Protein AF-A0A936VWJ7-F1 (afdb_monomer)

Structure (mmCIF, N/CA/C/O backbone):
data_AF-A0A936VWJ7-F1
#
_entry.id   AF-A0A936VWJ7-F1
#
loop_
_atom_site.group_PDB
_atom_site.id
_atom_site.type_symbol
_atom_site.label_atom_id
_atom_site.label_alt_id
_atom_site.label_comp_id
_atom_site.label_asym_id
_atom_site.label_entity_id
_atom_site.label_seq_id
_atom_site.pdbx_PDB_ins_code
_atom_site.Cartn_x
_atom_site.Cartn_y
_atom_site.Cartn_z
_atom_site.occupancy
_atom_site.B_iso_or_equiv
_atom_site.auth_seq_id
_atom_site.auth_comp_id
_atom_site.auth_asym_id
_atom_site.auth_atom_id
_atom_site.pdbx_PDB_model_num
ATOM 1 N N . MET A 1 1 ? -0.910 -4.112 3.734 1.00 68.06 1 MET A N 1
ATOM 2 C CA . MET A 1 1 ? -1.668 -2.960 4.287 1.00 68.06 1 MET A CA 1
ATOM 3 C C . MET A 1 1 ? -2.187 -3.140 5.711 1.00 68.06 1 MET A C 1
ATOM 5 O O . MET A 1 1 ? -1.781 -2.352 6.553 1.00 68.06 1 MET A O 1
ATOM 9 N N . SER A 1 2 ? -3.019 -4.139 6.039 1.00 77.62 2 SER A N 1
ATOM 10 C CA . SER A 1 2 ? -3.581 -4.283 7.405 1.00 77.62 2 SER A CA 1
ATOM 11 C C . SER A 1 2 ? -2.512 -4.436 8.495 1.00 77.62 2 SER A C 1
ATOM 13 O O . SER A 1 2 ? -2.632 -3.864 9.574 1.00 77.62 2 SER A O 1
ATOM 15 N N . PHE A 1 3 ? -1.421 -5.137 8.173 1.00 81.50 3 PHE A N 1
ATOM 16 C CA . PHE A 1 3 ? -0.246 -5.297 9.039 1.00 81.50 3 PHE A CA 1
ATOM 17 C C . PHE A 1 3 ? 0.777 -4.155 8.924 1.00 81.50 3 PHE A C 1
ATOM 19 O O . PHE A 1 3 ? 1.864 -4.245 9.478 1.00 81.50 3 PHE A O 1
ATOM 26 N N . GLY A 1 4 ? 0.460 -3.084 8.192 1.00 80.38 4 GLY A N 1
ATOM 27 C CA . GLY A 1 4 ? 1.341 -1.925 8.042 1.00 80.38 4 GLY A CA 1
ATOM 28 C C . GLY A 1 4 ? 2.542 -2.119 7.111 1.00 80.38 4 GLY A C 1
ATOM 29 O O . GLY A 1 4 ? 3.412 -1.262 7.070 1.00 80.38 4 GLY A O 1
ATOM 30 N N . VAL A 1 5 ? 2.600 -3.214 6.355 1.00 84.75 5 VAL A N 1
ATOM 31 C CA . VAL A 1 5 ? 3.666 -3.443 5.367 1.00 84.75 5 VAL A CA 1
ATOM 32 C C . VAL A 1 5 ? 3.261 -2.822 4.018 1.00 84.75 5 VAL A C 1
ATOM 34 O O . VAL A 1 5 ? 2.112 -3.058 3.600 1.00 84.75 5 VAL A O 1
ATOM 37 N N . PRO A 1 6 ? 4.153 -2.054 3.352 1.00 88.12 6 PRO A N 1
ATOM 38 C CA . PRO A 1 6 ? 3.962 -1.608 1.972 1.00 88.12 6 PRO A CA 1
ATOM 39 C C . PRO A 1 6 ? 3.777 -2.801 1.039 1.00 88.12 6 PRO A C 1
ATOM 41 O O . PRO A 1 6 ? 4.345 -3.870 1.259 1.00 88.12 6 PRO A O 1
ATOM 44 N N . THR A 1 7 ? 2.978 -2.629 -0.00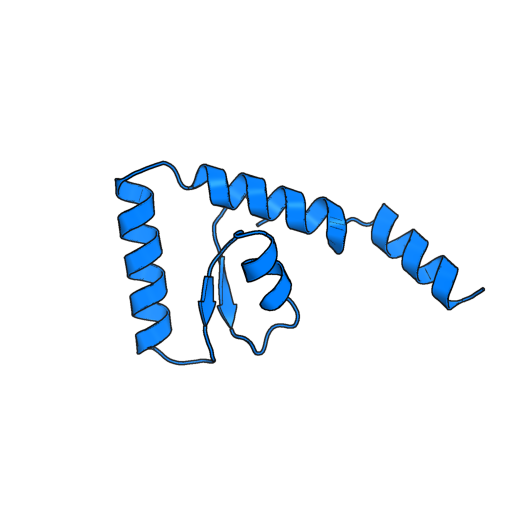5 1.00 90.81 7 THR A N 1
ATOM 45 C CA . THR A 1 7 ? 2.665 -3.707 -0.949 1.00 90.81 7 THR A CA 1
ATOM 46 C C . THR A 1 7 ? 2.955 -3.275 -2.374 1.00 90.81 7 THR A C 1
ATOM 48 O O . THR A 1 7 ? 2.632 -2.151 -2.751 1.00 90.81 7 THR A O 1
ATOM 51 N N . ILE A 1 8 ? 3.525 -4.187 -3.158 1.00 93.88 8 ILE A N 1
ATOM 52 C CA . ILE A 1 8 ? 3.639 -4.055 -4.608 1.00 93.88 8 ILE A CA 1
ATOM 53 C C . ILE A 1 8 ? 2.547 -4.932 -5.212 1.00 93.88 8 ILE A C 1
ATOM 55 O O . ILE A 1 8 ? 2.421 -6.097 -4.829 1.00 93.88 8 ILE A O 1
ATOM 59 N N . VAL A 1 9 ? 1.731 -4.369 -6.095 1.00 93.38 9 VAL A N 1
ATOM 60 C CA . VAL A 1 9 ? 0.612 -5.075 -6.732 1.00 93.38 9 VAL A CA 1
ATOM 61 C C . VAL A 1 9 ? 0.650 -4.872 -8.239 1.00 93.38 9 VAL A C 1
ATOM 63 O O . VAL A 1 9 ? 1.189 -3.880 -8.717 1.00 93.38 9 VAL A O 1
ATOM 66 N N . THR A 1 10 ? 0.064 -5.789 -8.996 1.00 93.06 10 THR A N 1
ATOM 67 C CA . THR A 1 10 ? -0.100 -5.638 -10.446 1.00 93.06 10 THR A CA 1
ATOM 68 C C . THR A 1 10 ? -1.397 -4.897 -10.778 1.00 93.06 10 THR A C 1
ATOM 70 O O . THR A 1 10 ? -2.362 -4.992 -10.013 1.00 93.06 10 THR A O 1
ATOM 73 N N . GLU A 1 11 ? -1.490 -4.262 -11.950 1.00 88.44 11 GLU A N 1
ATOM 74 C CA . GLU A 1 11 ? -2.748 -3.673 -12.465 1.00 88.44 11 GLU A CA 1
ATOM 75 C C . GLU A 1 11 ? -3.872 -4.701 -12.597 1.00 88.44 11 GLU A C 1
ATOM 77 O O . GLU A 1 11 ? -5.046 -4.364 -12.493 1.00 88.44 11 GLU A O 1
ATOM 82 N N . ALA A 1 12 ? -3.523 -5.978 -12.783 1.00 77.81 12 ALA A N 1
ATOM 83 C CA . ALA A 1 12 ? -4.494 -7.068 -12.802 1.00 77.81 12 ALA A CA 1
ATOM 84 C C . ALA A 1 12 ? -5.279 -7.201 -11.480 1.00 77.81 12 ALA A C 1
ATOM 86 O O . ALA A 1 12 ? -6.324 -7.850 -11.441 1.00 77.81 12 ALA A O 1
ATOM 87 N N . THR A 1 13 ? -4.792 -6.602 -10.388 1.00 75.44 13 THR A N 1
ATOM 88 C CA . THR A 1 13 ? -5.554 -6.518 -9.145 1.00 75.44 13 THR A CA 1
ATOM 89 C C . THR A 1 13 ? -6.508 -5.332 -9.212 1.00 75.44 13 THR A C 1
ATOM 91 O O . THR A 1 13 ? -6.104 -4.197 -9.452 1.00 75.44 13 THR A O 1
ATOM 94 N N . ASN A 1 14 ? -7.782 -5.568 -8.904 1.00 85.06 14 ASN A N 1
ATOM 95 C CA . ASN A 1 14 ? -8.828 -4.541 -8.822 1.00 85.06 14 ASN A CA 1
ATOM 96 C C . ASN A 1 14 ? -8.609 -3.492 -7.708 1.00 85.06 14 ASN A C 1
ATOM 98 O O . ASN A 1 14 ? -9.530 -2.750 -7.385 1.00 85.06 14 ASN A O 1
ATOM 102 N N . ILE A 1 15 ? -7.420 -3.455 -7.101 1.00 90.75 15 ILE A N 1
ATOM 103 C CA . ILE A 1 15 ? -7.035 -2.542 -6.025 1.00 90.75 15 ILE A CA 1
ATOM 104 C C . ILE A 1 15 ? -5.925 -1.570 -6.443 1.00 90.75 15 ILE A C 1
ATOM 106 O O . ILE A 1 15 ? -5.569 -0.698 -5.656 1.00 90.75 15 ILE A O 1
ATOM 110 N N . ALA A 1 16 ? -5.347 -1.715 -7.643 1.00 93.12 16 ALA A N 1
ATOM 111 C CA . ALA A 1 16 ? -4.198 -0.920 -8.081 1.00 93.12 16 ALA A CA 1
ATOM 112 C C . ALA A 1 16 ? -4.483 0.594 -8.076 1.00 93.12 16 ALA A C 1
ATOM 114 O O . ALA A 1 16 ? -3.642 1.386 -7.643 1.00 93.12 16 ALA A O 1
ATOM 115 N N . ASP A 1 17 ? -5.693 1.000 -8.459 1.00 93.94 17 ASP A N 1
ATOM 116 C CA . ASP A 1 17 ? -6.100 2.406 -8.411 1.00 93.94 17 ASP A CA 1
ATOM 117 C C . ASP A 1 17 ? -6.213 2.931 -6.978 1.00 93.94 17 ASP A C 1
ATOM 119 O O . ASP A 1 17 ? -5.724 4.024 -6.682 1.00 93.94 17 ASP A O 1
ATOM 123 N N . ASP A 1 18 ? -6.767 2.139 -6.057 1.00 94.81 18 ASP A N 1
ATOM 124 C CA . ASP A 1 18 ? -6.804 2.506 -4.642 1.00 94.81 18 ASP A CA 1
ATOM 125 C C . ASP A 1 18 ? -5.376 2.629 -4.072 1.00 94.81 18 ASP A C 1
ATOM 127 O O . ASP A 1 18 ? -5.081 3.584 -3.351 1.00 94.81 18 ASP A O 1
ATOM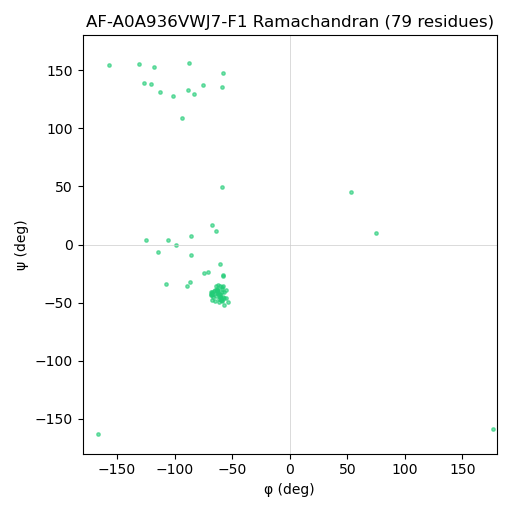 131 N N . ILE A 1 19 ? -4.441 1.748 -4.451 1.00 94.12 19 ILE A N 1
ATOM 132 C CA . ILE A 1 19 ? -3.028 1.868 -4.047 1.00 94.12 19 ILE A CA 1
ATOM 133 C C . ILE A 1 19 ? -2.445 3.230 -4.435 1.00 94.12 19 ILE A C 1
ATOM 135 O O . ILE A 1 19 ? -1.791 3.875 -3.607 1.00 94.12 19 ILE A O 1
ATOM 139 N N . ARG A 1 20 ? -2.690 3.683 -5.671 1.00 94.06 20 ARG A N 1
ATOM 140 C CA . ARG A 1 20 ? -2.193 4.973 -6.177 1.00 94.06 20 ARG A CA 1
ATOM 141 C C . ARG A 1 20 ? -2.837 6.154 -5.468 1.00 94.06 20 ARG A C 1
ATOM 143 O O . ARG A 1 20 ? -2.126 7.057 -5.029 1.00 94.06 20 ARG A O 1
ATOM 150 N N . ILE A 1 21 ? -4.166 6.140 -5.344 1.00 95.44 21 ILE A N 1
ATOM 151 C CA . ILE A 1 21 ? -4.944 7.223 -4.723 1.00 95.44 21 ILE A CA 1
ATOM 152 C C . ILE A 1 21 ? -4.487 7.437 -3.282 1.00 95.44 21 ILE A C 1
ATOM 154 O O . ILE A 1 21 ? -4.204 8.565 -2.875 1.00 95.44 21 ILE A O 1
ATOM 158 N N . TYR A 1 22 ? -4.372 6.350 -2.521 1.00 95.19 22 TYR A N 1
ATOM 159 C CA . TYR A 1 22 ? -4.020 6.419 -1.109 1.00 95.19 22 TYR A CA 1
ATOM 160 C C . TYR A 1 22 ? -2.512 6.459 -0.869 1.00 95.19 22 TYR A C 1
ATOM 162 O O . TYR A 1 22 ? -2.101 6.711 0.260 1.00 95.19 22 TYR A O 1
ATOM 170 N N . LYS A 1 23 ? -1.677 6.241 -1.895 1.00 93.81 23 LYS A N 1
ATOM 171 C CA . LYS A 1 23 ? -0.211 6.141 -1.773 1.00 93.81 23 LYS A CA 1
ATOM 172 C C . LYS A 1 23 ? 0.190 5.110 -0.712 1.00 93.81 23 LYS A C 1
ATOM 174 O O . LYS A 1 23 ? 1.001 5.383 0.176 1.00 93.81 23 LYS A O 1
ATOM 179 N N . SER A 1 24 ? -0.455 3.946 -0.744 1.00 93.44 24 SER A N 1
ATOM 180 C CA . SER A 1 24 ? -0.292 2.868 0.245 1.00 93.44 24 SER A CA 1
ATOM 181 C C . SER A 1 24 ? 0.661 1.755 -0.210 1.00 93.44 24 SER A C 1
ATOM 183 O O . SER A 1 24 ? 0.935 0.821 0.548 1.00 93.44 24 SER A O 1
ATOM 185 N N . GLY A 1 25 ? 1.215 1.883 -1.416 1.00 93.94 25 GLY A N 1
ATOM 186 C CA . GLY A 1 25 ? 2.151 0.947 -2.025 1.00 93.94 25 GLY A CA 1
ATOM 187 C C . GLY A 1 25 ? 2.517 1.369 -3.448 1.00 93.94 25 GLY A C 1
ATOM 188 O O . GLY A 1 25 ? 2.345 2.533 -3.810 1.00 93.94 25 GLY A O 1
ATOM 189 N N . ILE A 1 26 ? 2.987 0.414 -4.249 1.00 94.81 26 ILE A N 1
ATOM 190 C CA . ILE A 1 26 ? 3.352 0.616 -5.658 1.00 94.81 26 ILE A CA 1
ATOM 191 C C . ILE A 1 26 ? 2.507 -0.317 -6.524 1.00 94.81 26 ILE A C 1
ATOM 193 O O . ILE A 1 26 ? 2.307 -1.481 -6.178 1.00 94.81 26 ILE A O 1
ATOM 197 N N . ALA A 1 27 ? 2.016 0.192 -7.649 1.00 94.62 27 ALA A N 1
ATOM 198 C CA . ALA A 1 27 ? 1.311 -0.598 -8.645 1.00 94.62 27 ALA A CA 1
ATOM 199 C C . ALA A 1 27 ? 2.150 -0.685 -9.930 1.00 94.62 27 ALA A C 1
ATOM 201 O O . ALA A 1 27 ? 2.665 0.334 -10.392 1.00 94.62 27 ALA A O 1
ATOM 202 N N . ILE A 1 28 ? 2.311 -1.898 -10.463 1.00 94.38 28 ILE A N 1
ATOM 203 C CA . ILE A 1 28 ? 3.102 -2.219 -11.665 1.00 94.38 28 ILE A CA 1
ATOM 204 C C . ILE A 1 28 ? 2.201 -2.803 -12.756 1.00 94.38 28 ILE A C 1
ATOM 206 O O . ILE A 1 28 ? 1.176 -3.405 -12.434 1.00 94.38 28 ILE A O 1
ATOM 210 N N . ALA A 1 29 ? 2.569 -2.644 -14.029 1.00 84.88 29 ALA A N 1
ATOM 211 C CA . ALA A 1 29 ? 1.689 -2.932 -15.163 1.00 84.88 29 ALA A CA 1
ATOM 212 C C . ALA A 1 29 ? 1.227 -4.403 -15.214 1.00 84.88 29 ALA A C 1
ATOM 214 O O . ALA A 1 29 ? 0.043 -4.672 -15.403 1.00 84.88 29 ALA A O 1
ATOM 215 N N . ASP A 1 30 ? 2.147 -5.353 -15.008 1.00 81.75 30 ASP A N 1
ATOM 216 C CA . ASP A 1 30 ? 1.888 -6.803 -14.950 1.00 81.75 30 ASP A CA 1
ATOM 217 C C . ASP A 1 30 ? 3.123 -7.543 -14.372 1.00 81.75 30 ASP A C 1
ATOM 219 O O . ASP A 1 30 ? 3.989 -6.896 -13.780 1.00 81.75 30 ASP A O 1
ATOM 223 N N . ASN A 1 31 ? 3.237 -8.871 -14.554 1.00 76.12 31 ASN A N 1
ATOM 224 C CA . ASN A 1 31 ? 4.381 -9.760 -14.250 1.00 76.12 31 ASN A CA 1
ATOM 225 C C . ASN A 1 31 ? 5.699 -9.384 -14.979 1.00 76.12 31 ASN A C 1
ATOM 227 O O . ASN A 1 31 ? 6.379 -10.216 -15.584 1.00 76.12 31 ASN A O 1
ATOM 231 N N . ASN A 1 32 ? 6.089 -8.116 -14.915 1.00 87.50 32 ASN A N 1
ATOM 232 C CA . ASN A 1 32 ? 7.325 -7.577 -15.439 1.00 87.50 32 ASN A CA 1
ATOM 233 C C . ASN A 1 32 ? 8.385 -7.568 -14.330 1.00 87.50 32 ASN A C 1
ATOM 235 O O . ASN A 1 32 ? 8.339 -6.769 -13.395 1.00 87.50 32 ASN A O 1
ATOM 239 N N . VAL A 1 33 ? 9.375 -8.452 -14.459 1.00 92.44 33 VAL A N 1
ATOM 240 C CA . VAL A 1 33 ? 10.483 -8.582 -13.497 1.00 92.44 33 VAL A CA 1
ATOM 241 C C . VAL A 1 33 ? 11.258 -7.271 -13.340 1.00 92.44 33 VAL A C 1
ATOM 243 O O . VAL A 1 33 ? 11.687 -6.948 -12.235 1.00 92.44 33 VAL A O 1
ATOM 246 N N . SER A 1 34 ? 11.415 -6.496 -14.418 1.00 94.12 34 SER A N 1
ATOM 247 C CA . SER A 1 34 ? 12.130 -5.219 -14.371 1.00 94.12 34 SER A CA 1
ATOM 248 C C . SER A 1 34 ? 11.374 -4.180 -13.545 1.00 94.12 34 SER A C 1
ATOM 250 O O . SER A 1 34 ? 11.986 -3.482 -12.742 1.00 94.12 34 SER A O 1
ATOM 252 N N . GLU A 1 35 ? 10.054 -4.084 -13.711 1.00 94.25 35 GLU A N 1
ATOM 253 C CA . GLU A 1 35 ? 9.222 -3.157 -12.930 1.00 94.25 35 GLU A CA 1
ATOM 254 C C . GLU A 1 35 ? 9.153 -3.573 -11.462 1.00 94.25 35 GLU A C 1
ATOM 256 O O . GLU A 1 35 ? 9.276 -2.728 -10.578 1.00 94.25 35 GLU A O 1
ATOM 261 N N . LEU A 1 36 ? 9.029 -4.877 -11.188 1.00 94.88 36 LEU A N 1
ATOM 262 C CA . LEU A 1 36 ? 9.072 -5.387 -9.820 1.00 94.88 36 LEU A CA 1
ATOM 263 C C . LEU A 1 36 ? 10.414 -5.064 -9.151 1.00 94.88 36 LEU A C 1
ATOM 265 O O . LEU A 1 36 ? 10.429 -4.590 -8.017 1.00 94.88 36 LEU A O 1
ATOM 269 N N . HIS A 1 37 ? 11.531 -5.272 -9.854 1.00 96.12 37 HIS A N 1
ATOM 270 C CA . HIS A 1 37 ? 12.860 -4.926 -9.350 1.00 96.12 37 HIS A CA 1
ATOM 271 C C . HIS A 1 37 ? 12.967 -3.429 -9.031 1.00 96.12 37 HIS A C 1
ATOM 273 O O . HIS A 1 37 ? 13.381 -3.069 -7.931 1.00 96.12 37 HIS A O 1
ATOM 279 N N . GLN A 1 38 ? 12.544 -2.560 -9.954 1.00 96.12 38 GLN A N 1
ATOM 280 C CA . GLN A 1 38 ? 12.546 -1.108 -9.747 1.00 96.12 38 GLN A CA 1
ATOM 281 C C . GLN A 1 38 ? 11.672 -0.691 -8.558 1.00 96.12 38 GLN A C 1
ATOM 283 O O . GLN A 1 38 ? 12.096 0.122 -7.741 1.00 96.12 38 GLN A O 1
ATOM 288 N N . ALA A 1 39 ? 10.483 -1.277 -8.412 1.00 95.06 39 ALA A N 1
ATOM 289 C CA . ALA A 1 39 ? 9.588 -1.000 -7.291 1.00 95.06 39 ALA A CA 1
ATOM 290 C C . ALA A 1 39 ? 10.187 -1.444 -5.943 1.00 95.06 39 ALA A C 1
ATOM 292 O O . ALA A 1 39 ? 10.066 -0.740 -4.939 1.00 95.06 39 ALA A O 1
ATOM 293 N N . MET A 1 40 ? 10.866 -2.594 -5.908 1.00 94.62 40 MET A N 1
ATOM 294 C CA . MET A 1 40 ? 11.572 -3.060 -4.710 1.00 94.62 40 MET A CA 1
ATOM 295 C C . MET A 1 40 ? 12.758 -2.156 -4.359 1.00 94.62 40 MET A C 1
ATOM 297 O O . MET A 1 40 ? 12.943 -1.826 -3.187 1.00 94.62 40 MET A O 1
ATOM 301 N N . GLU A 1 41 ? 13.535 -1.729 -5.355 1.00 95.88 41 GLU A N 1
ATOM 302 C CA . GLU A 1 41 ? 14.647 -0.794 -5.170 1.00 95.88 41 GLU A CA 1
ATOM 303 C C . GLU A 1 41 ? 14.154 0.564 -4.654 1.00 95.88 41 GLU A C 1
ATOM 305 O O . GLU A 1 41 ? 14.713 1.096 -3.695 1.00 95.88 41 GLU A O 1
ATOM 310 N N . GLN A 1 42 ? 13.049 1.077 -5.204 1.00 93.62 42 GLN A N 1
ATOM 311 C CA . GLN A 1 42 ? 12.405 2.298 -4.723 1.00 93.62 42 GLN A CA 1
ATOM 312 C C . GLN A 1 42 ? 12.019 2.184 -3.242 1.00 93.62 42 GLN A C 1
ATOM 314 O O . GLN A 1 42 ? 12.410 3.035 -2.442 1.00 93.62 42 GLN A O 1
ATOM 319 N N . LEU A 1 43 ? 11.302 1.123 -2.849 1.00 92.88 43 LEU A N 1
ATOM 320 C CA . LEU A 1 43 ? 10.909 0.923 -1.447 1.00 92.88 43 LEU A CA 1
ATOM 321 C C . LEU A 1 43 ? 12.120 0.798 -0.518 1.00 92.88 43 LEU A C 1
ATOM 323 O O . LEU A 1 43 ? 12.077 1.277 0.616 1.00 92.88 43 LEU A O 1
ATOM 327 N N . TYR A 1 44 ? 13.200 0.171 -0.985 1.00 92.44 44 TYR A N 1
ATOM 328 C CA . TYR A 1 44 ? 14.440 0.056 -0.223 1.00 92.44 44 TYR A CA 1
ATOM 329 C C . TYR A 1 44 ? 15.120 1.416 -0.014 1.00 92.44 44 TYR A C 1
ATOM 331 O O . TYR A 1 44 ? 15.536 1.736 1.101 1.00 92.44 44 TYR A O 1
ATOM 339 N N . VAL A 1 45 ? 15.210 2.240 -1.060 1.00 92.19 45 VAL A N 1
ATOM 340 C CA . VAL A 1 45 ? 15.759 3.601 -0.963 1.00 92.19 45 VAL A CA 1
ATOM 341 C C . VAL A 1 45 ? 14.923 4.454 -0.011 1.00 92.19 45 VAL A C 1
ATOM 343 O O . VAL A 1 45 ? 15.481 5.097 0.877 1.00 92.19 45 VAL A O 1
ATOM 346 N N . GLU A 1 46 ? 13.599 4.422 -0.146 1.00 90.25 46 GLU A N 1
ATOM 347 C CA . GL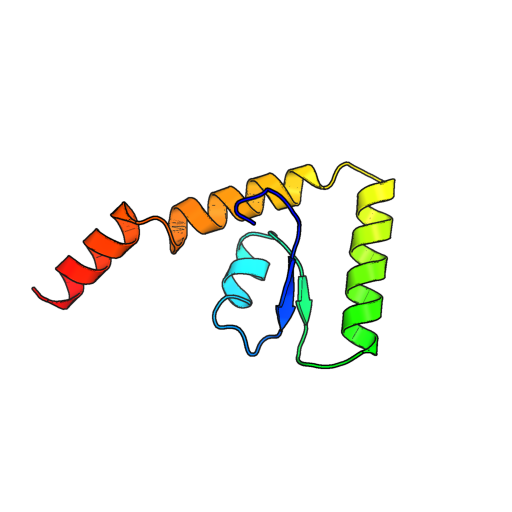U A 1 46 ? 12.692 5.182 0.716 1.00 90.25 46 GLU A CA 1
ATOM 348 C C . GLU A 1 46 ? 12.787 4.741 2.179 1.00 90.25 46 GLU A C 1
ATOM 350 O O . GLU A 1 46 ? 12.869 5.594 3.060 1.00 90.25 46 GLU A O 1
ATOM 355 N N . TYR A 1 47 ? 12.870 3.431 2.441 1.00 87.25 47 TYR A N 1
ATOM 356 C CA . TYR A 1 47 ? 13.091 2.887 3.785 1.00 87.25 47 TYR A CA 1
ATOM 357 C C . TYR A 1 47 ? 14.374 3.420 4.437 1.00 87.25 47 TYR A C 1
ATOM 359 O O . TYR A 1 47 ? 14.383 3.735 5.628 1.00 87.25 47 TYR A O 1
ATOM 367 N N . ASN A 1 48 ? 15.457 3.537 3.664 1.00 86.50 48 ASN A N 1
ATOM 368 C CA . ASN A 1 48 ? 16.733 4.052 4.164 1.00 86.50 48 ASN A CA 1
ATOM 369 C C . ASN A 1 48 ? 16.697 5.559 4.456 1.00 86.50 48 ASN A C 1
ATOM 371 O O . ASN A 1 48 ? 17.496 6.047 5.254 1.00 86.50 48 ASN A O 1
ATOM 375 N N . GLN A 1 49 ? 15.793 6.300 3.813 1.00 83.88 49 GLN A N 1
ATOM 376 C CA . GLN A 1 49 ? 15.630 7.741 4.009 1.00 83.88 49 GLN A CA 1
ATOM 377 C C . GLN A 1 49 ? 14.644 8.068 5.136 1.00 83.88 49 GLN A C 1
ATOM 379 O O . GLN A 1 49 ? 14.846 9.040 5.866 1.00 83.88 49 GLN A O 1
ATOM 384 N N . ALA A 1 50 ? 13.586 7.270 5.293 1.00 80.19 50 ALA A N 1
AT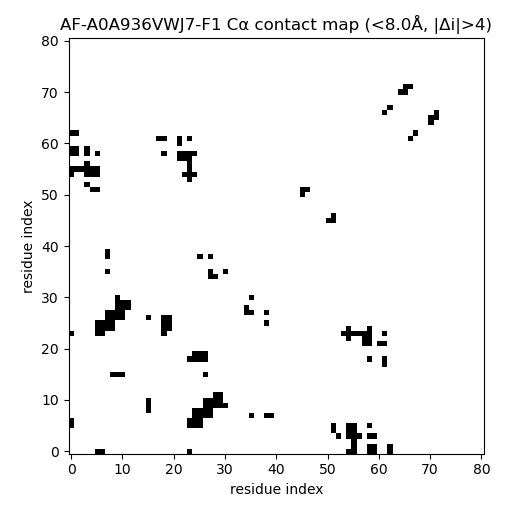OM 385 C CA . ALA A 1 50 ? 12.583 7.425 6.337 1.00 80.19 50 ALA A CA 1
ATOM 386 C C . ALA A 1 50 ? 11.847 6.100 6.623 1.00 80.19 50 ALA A C 1
ATOM 388 O O . ALA A 1 50 ? 11.690 5.260 5.737 1.00 80.19 50 ALA A O 1
ATOM 389 N N . PRO A 1 51 ? 11.298 5.907 7.838 1.00 78.62 51 PRO A N 1
ATOM 390 C CA . PRO A 1 51 ? 10.485 4.733 8.130 1.00 78.62 51 PRO A CA 1
ATOM 391 C C . PRO A 1 51 ? 9.272 4.640 7.195 1.00 78.62 51 PRO A C 1
ATOM 393 O O . PRO A 1 51 ? 8.513 5.600 7.052 1.00 78.62 51 PRO A O 1
ATOM 396 N N . LEU A 1 52 ? 8.994 3.443 6.668 1.00 82.94 52 LEU A N 1
ATOM 397 C CA . LEU A 1 52 ? 7.825 3.147 5.816 1.00 82.94 52 LEU A CA 1
ATOM 398 C C . LEU A 1 52 ? 6.471 3.240 6.560 1.00 82.94 52 LEU A C 1
ATOM 400 O O . LEU A 1 52 ? 5.442 2.760 6.083 1.00 82.94 52 LEU A O 1
ATOM 404 N N . ALA A 1 53 ? 6.442 3.877 7.733 1.00 87.25 53 ALA A N 1
ATOM 405 C CA . ALA A 1 53 ? 5.246 4.114 8.530 1.00 87.25 53 ALA A CA 1
ATOM 406 C C . ALA A 1 53 ? 4.176 4.904 7.758 1.00 87.25 53 ALA A C 1
ATOM 408 O O . ALA A 1 53 ? 2.986 4.722 8.014 1.00 87.25 53 ALA A O 1
ATOM 409 N N . ILE A 1 54 ? 4.575 5.732 6.784 1.00 89.31 54 ILE A N 1
ATOM 410 C CA . ILE A 1 54 ? 3.630 6.460 5.932 1.00 89.31 54 ILE A CA 1
ATOM 411 C C . ILE A 1 54 ? 2.780 5.508 5.082 1.00 89.31 54 ILE A C 1
ATOM 413 O O . ILE A 1 54 ? 1.558 5.626 5.073 1.00 89.31 54 ILE A O 1
ATOM 417 N N . TYR A 1 55 ? 3.388 4.485 4.475 1.00 91.62 55 TYR A N 1
ATOM 418 C CA . TYR A 1 55 ? 2.673 3.444 3.734 1.00 91.62 55 TYR A CA 1
ATOM 419 C C . TYR A 1 55 ? 1.738 2.646 4.638 1.00 91.62 55 TYR A C 1
ATOM 421 O O . TYR A 1 55 ? 0.609 2.336 4.258 1.00 91.62 55 TYR A O 1
ATOM 429 N N . ALA A 1 56 ? 2.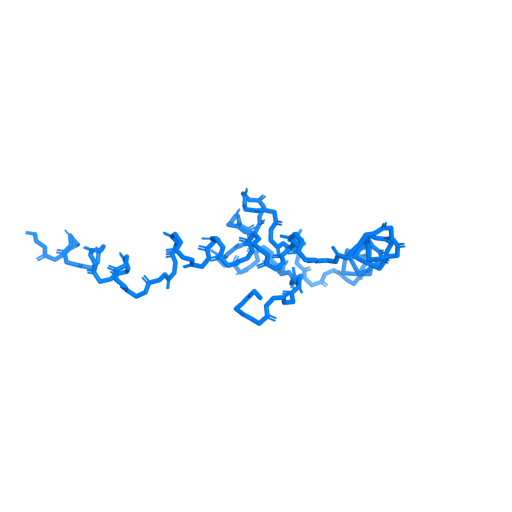183 2.355 5.864 1.00 90.50 56 ALA A N 1
ATOM 430 C CA . ALA A 1 56 ? 1.362 1.686 6.864 1.00 90.50 56 ALA A CA 1
ATOM 431 C C . ALA A 1 56 ? 0.103 2.497 7.196 1.00 90.50 56 ALA A C 1
ATOM 433 O O . ALA A 1 56 ? -1.002 1.952 7.231 1.00 90.50 56 ALA A O 1
ATOM 434 N N . GLN A 1 57 ? 0.271 3.798 7.438 1.00 93.06 57 GLN A N 1
ATOM 435 C CA . GLN A 1 57 ? -0.824 4.703 7.761 1.00 93.06 57 GLN A CA 1
ATOM 436 C C . GLN A 1 57 ? -1.789 4.839 6.583 1.00 93.06 57 GLN A C 1
ATOM 438 O O . GLN A 1 57 ? -2.993 4.650 6.748 1.00 93.06 57 GLN A O 1
ATOM 443 N N . ASN A 1 58 ? -1.256 5.077 5.390 1.00 94.38 58 ASN A N 1
ATOM 444 C CA . ASN A 1 58 ? -2.022 5.214 4.158 1.00 94.38 58 ASN A CA 1
ATOM 445 C C . ASN A 1 58 ? -2.815 3.946 3.826 1.00 94.38 58 ASN A C 1
ATOM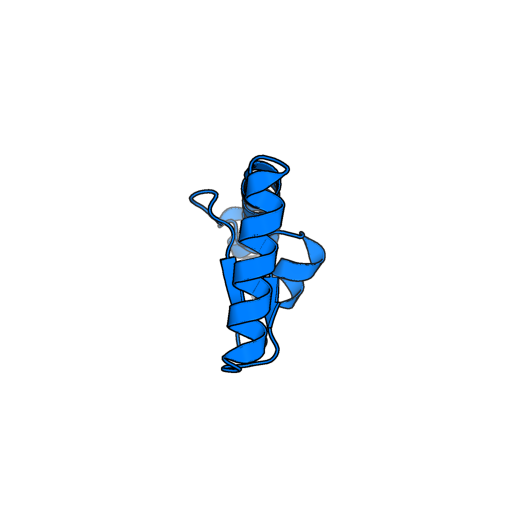 447 O O . ASN A 1 58 ? -4.001 4.010 3.509 1.00 94.38 58 ASN A O 1
ATOM 451 N N . GLY A 1 59 ? -2.195 2.774 3.978 1.00 93.81 59 GLY A N 1
ATOM 452 C CA . GLY A 1 59 ? -2.860 1.490 3.786 1.00 93.81 59 GLY A CA 1
ATOM 453 C C . GLY A 1 59 ? -4.000 1.251 4.770 1.00 93.81 59 GLY A C 1
ATOM 454 O O . GLY A 1 59 ? -5.046 0.731 4.388 1.00 93.81 59 GLY A O 1
ATOM 455 N N . LYS A 1 60 ? -3.843 1.666 6.032 1.00 93.56 60 LYS A N 1
ATOM 456 C CA . LYS A 1 60 ? -4.933 1.608 7.019 1.00 93.56 60 LYS A CA 1
ATOM 457 C C . LYS A 1 60 ? -6.080 2.548 6.654 1.00 93.56 60 LYS A C 1
ATOM 459 O O . LYS A 1 60 ? -7.233 2.154 6.811 1.00 93.56 60 LYS A O 1
ATOM 464 N N . THR A 1 61 ? -5.779 3.750 6.164 1.00 94.75 61 THR A N 1
ATOM 465 C CA . THR A 1 61 ? -6.793 4.699 5.680 1.00 94.75 61 THR A CA 1
ATOM 466 C C . THR A 1 61 ? -7.571 4.111 4.502 1.00 94.75 61 THR A C 1
ATOM 468 O O . THR A 1 61 ? -8.794 4.036 4.571 1.00 94.75 61 THR A O 1
ATOM 471 N N . MET A 1 62 ? -6.874 3.581 3.491 1.00 94.81 62 MET A N 1
ATOM 472 C CA . MET A 1 62 ? -7.492 2.920 2.335 1.00 94.8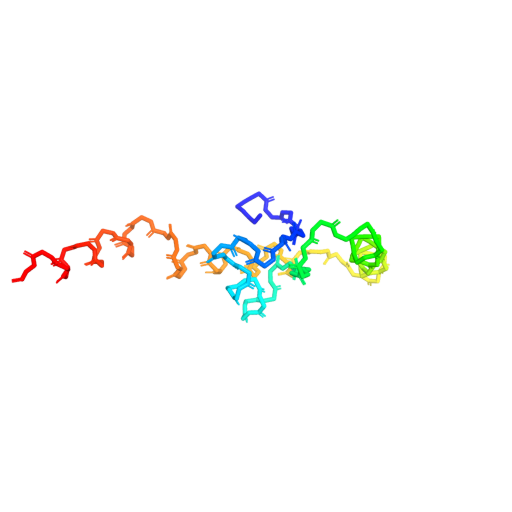1 62 MET A CA 1
ATOM 473 C C . MET A 1 62 ? -8.452 1.804 2.767 1.00 94.81 62 MET A C 1
ATOM 475 O O . MET A 1 62 ? -9.609 1.764 2.353 1.00 94.81 62 MET A O 1
ATOM 479 N N . LEU A 1 63 ? -7.996 0.911 3.651 1.00 93.56 63 LEU A N 1
ATOM 480 C CA . LEU A 1 63 ? -8.821 -0.187 4.153 1.00 93.56 63 LEU A CA 1
ATOM 481 C C . LEU A 1 63 ? -10.049 0.311 4.913 1.00 93.56 63 LEU A C 1
ATOM 483 O O . LEU A 1 63 ? -11.132 -0.238 4.731 1.00 93.56 63 LEU A O 1
ATOM 487 N N . ARG A 1 64 ? -9.893 1.352 5.737 1.00 93.75 64 ARG A N 1
ATOM 488 C CA . ARG A 1 64 ? -10.996 1.931 6.508 1.00 93.75 64 ARG A CA 1
ATOM 489 C C . ARG A 1 64 ? -12.083 2.520 5.609 1.00 93.75 64 ARG A C 1
ATOM 491 O O . ARG A 1 64 ? -13.258 2.366 5.915 1.00 93.75 64 ARG A O 1
ATOM 498 N N . GLU A 1 65 ? -11.695 3.188 4.530 1.00 93.81 65 GLU A N 1
ATOM 499 C CA . GLU A 1 65 ? -12.632 3.911 3.664 1.00 93.81 65 GLU A CA 1
ATOM 500 C C . GLU A 1 65 ? -13.255 3.038 2.572 1.00 93.81 65 GLU A C 1
ATOM 502 O O . GLU A 1 65 ? -14.397 3.266 2.176 1.00 93.81 65 GLU A O 1
ATOM 507 N N . LYS A 1 66 ? -12.524 2.040 2.065 1.00 92.31 66 LYS A N 1
ATOM 508 C CA . LYS A 1 66 ? -12.957 1.251 0.901 1.00 92.31 66 LYS A CA 1
ATOM 509 C C . LYS A 1 66 ? -13.403 -0.164 1.246 1.00 92.31 66 LYS A C 1
ATOM 511 O O . LYS A 1 66 ? -14.320 -0.671 0.606 1.00 92.31 66 LYS A O 1
ATOM 516 N N . PHE A 1 67 ? -12.776 -0.783 2.247 1.00 91.62 67 PHE A N 1
ATOM 517 C CA . PHE A 1 67 ? -12.863 -2.229 2.491 1.00 91.62 67 PHE A CA 1
ATOM 518 C C . PHE A 1 67 ? -13.341 -2.591 3.906 1.00 91.62 67 PHE A C 1
ATOM 520 O O . PHE A 1 67 ? -13.369 -3.765 4.272 1.00 91.62 67 PHE A O 1
ATOM 527 N N . TYR A 1 68 ? -13.704 -1.603 4.726 1.00 93.94 68 TYR A N 1
ATOM 528 C CA . TYR A 1 68 ? -14.151 -1.835 6.094 1.00 93.94 68 TYR A CA 1
ATOM 529 C C . TYR A 1 68 ? -15.573 -2.394 6.121 1.00 93.94 68 TYR A C 1
ATOM 531 O O . TYR A 1 68 ? -16.445 -1.923 5.396 1.00 93.94 68 TYR A O 1
ATOM 539 N N . TRP A 1 69 ? -15.818 -3.389 6.978 1.00 94.38 69 TRP A N 1
ATOM 540 C CA . TRP A 1 69 ? -17.061 -4.162 6.940 1.00 94.38 69 TRP A CA 1
ATOM 541 C C . TRP A 1 69 ? -18.334 -3.312 7.080 1.00 94.38 69 TRP A C 1
ATOM 543 O O . TRP A 1 69 ? -19.211 -3.463 6.236 1.00 94.38 69 TRP A O 1
ATOM 553 N N . PRO A 1 70 ? -18.432 -2.356 8.024 1.00 94.25 70 PRO A N 1
ATOM 554 C CA . PRO A 1 70 ? -19.566 -1.432 8.078 1.00 94.25 70 PRO A CA 1
ATOM 555 C C . PRO A 1 70 ? -19.815 -0.655 6.778 1.00 94.25 70 PRO A C 1
ATOM 557 O O . PRO A 1 70 ? -20.963 -0.522 6.376 1.00 94.25 70 PRO A O 1
ATOM 560 N N . VAL A 1 71 ? -18.755 -0.211 6.089 1.00 92.12 71 VAL A N 1
ATOM 561 C CA . VAL A 1 71 ? -18.873 0.498 4.801 1.00 92.12 71 VAL A CA 1
ATOM 562 C C . VAL A 1 71 ? -19.396 -0.438 3.712 1.00 92.12 71 VAL A C 1
ATOM 564 O O . VAL A 1 71 ? -20.215 -0.047 2.887 1.00 92.12 71 VAL A O 1
ATOM 567 N N . LEU A 1 72 ? -18.917 -1.683 3.684 1.00 93.75 72 LEU A N 1
ATOM 568 C CA . LEU A 1 72 ? -19.352 -2.663 2.690 1.00 93.75 72 LEU A CA 1
ATOM 569 C C . LEU A 1 72 ? -20.806 -3.082 2.911 1.00 93.75 72 LEU A C 1
ATOM 571 O O . LEU A 1 72 ? -21.555 -3.166 1.944 1.00 93.75 72 LEU A O 1
ATOM 575 N N . VAL A 1 73 ? -21.211 -3.308 4.163 1.00 94.69 73 VAL A N 1
ATOM 576 C CA . VAL A 1 73 ? -22.594 -3.661 4.514 1.00 94.69 73 VAL A CA 1
ATOM 577 C C . VAL A 1 73 ? -23.560 -2.566 4.065 1.00 94.69 73 VAL A C 1
ATOM 579 O O . VAL A 1 73 ? -24.553 -2.882 3.421 1.00 94.69 73 VAL A O 1
ATOM 582 N N . GLU A 1 74 ? -23.245 -1.293 4.319 1.00 92.81 74 GLU A N 1
ATOM 583 C CA . GLU A 1 74 ? -24.068 -0.162 3.866 1.00 92.81 74 GLU A CA 1
ATOM 584 C C . GLU A 1 74 ? -24.236 -0.144 2.337 1.00 92.81 74 GLU A C 1
ATOM 586 O O . GLU A 1 74 ? -25.356 -0.061 1.840 1.00 92.81 74 GLU A O 1
ATOM 591 N N . LYS A 1 75 ? -23.150 -0.346 1.581 1.00 91.56 75 LYS A N 1
ATOM 592 C CA . LYS A 1 75 ? -23.203 -0.426 0.110 1.00 91.56 75 LYS A CA 1
ATOM 593 C C . LYS A 1 75 ? -24.016 -1.612 -0.406 1.00 91.56 75 LYS A C 1
ATOM 595 O O . LYS A 1 75 ? -24.656 -1.511 -1.449 1.00 91.56 75 LYS A O 1
ATOM 600 N N . PHE A 1 76 ? -23.965 -2.753 0.281 1.00 94.44 76 PHE A N 1
ATOM 601 C CA . PHE A 1 76 ? -24.788 -3.904 -0.086 1.00 94.44 76 PHE A CA 1
ATOM 602 C C . PHE A 1 76 ? -26.270 -3.626 0.169 1.00 94.44 76 PHE A C 1
ATOM 604 O O . PHE A 1 76 ? -27.085 -3.919 -0.698 1.00 94.44 76 PHE A O 1
ATOM 611 N N . GLU A 1 77 ? -26.616 -3.022 1.306 1.00 93.31 77 GLU A N 1
ATOM 612 C CA . GLU A 1 77 ? -27.993 -2.614 1.611 1.00 93.31 77 GLU A CA 1
ATOM 613 C C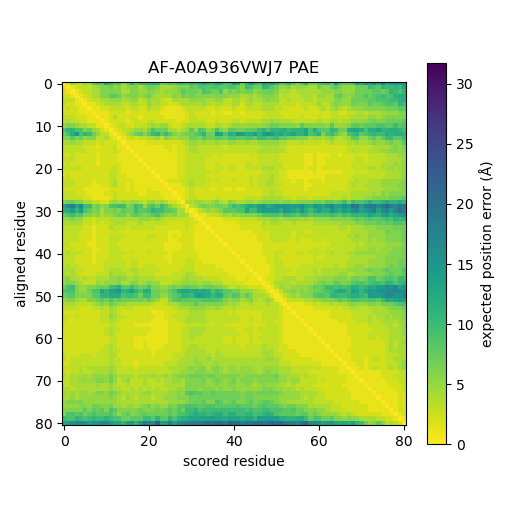 . GLU A 1 77 ? -28.548 -1.634 0.564 1.00 93.31 77 GLU A C 1
ATOM 615 O O . GLU A 1 77 ? -29.693 -1.776 0.143 1.00 93.31 77 GLU A O 1
ATOM 620 N N . GLU A 1 78 ? -27.744 -0.676 0.093 1.00 94.69 78 GLU A N 1
ATOM 621 C CA . GLU A 1 78 ? -28.133 0.245 -0.987 1.00 94.69 78 GLU A CA 1
ATOM 622 C C . GLU A 1 78 ? -28.431 -0.465 -2.313 1.00 94.69 78 GLU A C 1
ATOM 624 O O . GLU A 1 78 ? -29.320 -0.042 -3.044 1.00 94.69 78 GLU A O 1
ATOM 629 N N . LEU A 1 79 ? -27.708 -1.541 -2.631 1.00 94.31 79 LEU A N 1
ATOM 630 C CA . LEU A 1 79 ? -27.852 -2.262 -3.899 1.00 94.31 79 LEU A CA 1
ATOM 631 C C . LEU A 1 79 ? -29.129 -3.118 -3.968 1.00 94.31 79 LEU A C 1
ATOM 633 O O . LEU A 1 79 ? -29.594 -3.440 -5.061 1.00 94.31 79 LEU A O 1
ATOM 637 N N . TYR A 1 80 ? -29.663 -3.520 -2.812 1.00 90.31 80 TYR A N 1
ATOM 638 C CA . TYR A 1 80 ? -30.838 -4.392 -2.700 1.00 90.31 80 TYR A CA 1
ATOM 639 C C . TYR A 1 80 ? -32.117 -3.661 -2.258 1.00 90.31 80 TYR A C 1
ATOM 641 O O . TYR A 1 80 ? -33.147 -4.315 -2.070 1.00 90.31 80 TYR A O 1
ATOM 649 N N . ARG A 1 81 ? -32.064 -2.335 -2.093 1.00 76.81 81 ARG A N 1
ATOM 650 C CA . ARG A 1 81 ? -33.241 -1.472 -1.908 1.00 76.81 81 ARG A CA 1
ATOM 651 C C . ARG A 1 81 ? -33.810 -1.019 -3.245 1.00 76.81 81 ARG A C 1
ATOM 653 O O . ARG A 1 81 ? -35.056 -0.950 -3.324 1.00 76.81 81 ARG A O 1
#

pLDDT: mean 90.35, std 5.96, range [68.06, 96.12]

Foldseek 3Di:
DQVLDADEEEPVDPCQVLCVVLVLHHYHPHPDPVRVVVRVVVVVVVCVVDNSNSSSVSVVVSCVQPPDPVNVVVVVVVVVD

Solvent-accessible surface area (backbone atoms only — not comparable to full-atom values): 4502 Å² total; per-residue (Å²): 55,92,86,36,45,65,42,78,44,35,54,8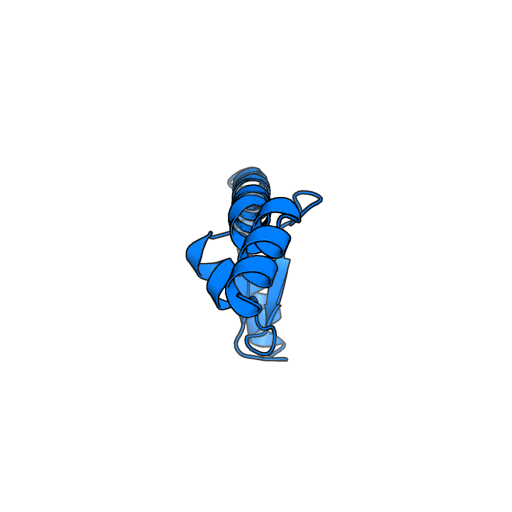6,42,98,50,29,66,58,28,61,76,46,51,17,42,49,66,38,82,52,101,44,68,67,57,52,50,52,54,51,51,51,53,52,54,47,44,76,77,42,74,56,58,60,24,16,52,25,20,44,50,46,39,60,73,71,67,26,65,74,59,46,51,53,55,51,54,63,74,76,107

Nearest PDB structures (foldseek):
  6kih-assembly4_D  TM=8.244E-01  e=1.267E-01  Thermosynechococcus vestitus
  7mi0-assembly1_A  TM=8.113E-01  e=8.861E-01  Rickettsia africae ESF-5
  4n9w-assembly1_A  TM=7.107E-01  e=5.275E-01  Mycolicibacterium smegmatis MC2 155
  4nc9-assembly5_A  TM=6.644E-01  e=3.814E-01  Mycolicibacterium smegmatis MC2 155
  2jjm-assembly1_C  TM=7.612E-01  e=1.149E+00  Bacillus anthracis str. Ames

Radius of gyration: 14.76 Å; Cα contacts (8 Å, |Δi|>4): 99; chains: 1; bounding box: 50×18×24 Å

Sequence (81 aa):
MSFGVPTIVTEATNIADDIRIYKSGIAIADNNVSELHQAMEQLYVEYNQAPLAIYAQNGKTMLREKFYWPVLVEKFEELYR

Secondary structure (DSSP, 8-state):
-TTS--EEEETTSTTHHHHHHHT-EEEESSS-HHHHHHHHHHHHHHHHHS-THHHHHHHHHHIIIII-HHHHHHHHHHHT-

Mean predicted aligned error: 4.26 Å